Protein AF-A0A8J7CGD1-F1 (afdb_monomer_lite)

Radius of gyration: 15.66 Å; chains: 1; bounding box: 34×32×38 Å

Organism: NCBI:txid2885994

Sequence (164 aa):
MIHNLRKLADYLIGKSDEVQDLDLKDLLMAKVILDIHRTRVRKDLVFLPLGYLKPIHALDRPNAIRATEARVEALRPHRERFLVAGTLTCADLSEVLPSVSWIKTVCENDQSYLTYEGNGRLAALHEVFGREADLEVEVELYHFRRSKKIVRRLNRLRRLNGLL

Foldseek 3Di:
DVVLVVVVVVVVVVCVVVVVVDDPLNVLLVVLVVCLVVFFPDKDWDWDQLLQEDELADQPDPVLVVLLVVLLVLCQVCLVVQLVVLEAEPVNCCVRPNDSDWQEWEDPDPRHIYGSPPVSVSSSCCVRQNSPRSHIYTTIYTDGPCSVVSSVSSVVSCVVRVND

Secondary structure (DSSP, 8-state):
-HHHHHHHHHHHHTTGGGGGG--HHHHHHHHHHHHHHHHEEEEEEEEEEGGGEEESS---SHHHHHHHHHHHHHHGGGHHHHHHH-EE-HHHHHHHS--SS--EEEEEETTEEEEEE-HHHHHHHHHHH-TT-S-EEEEEEEEETTHHHHHHHHHHHHHHTT--

Structure (mmCIF, N/CA/C/O backbone):
data_AF-A0A8J7CGD1-F1
#
_entry.id   AF-A0A8J7CGD1-F1
#
loop_
_atom_site.group_PDB
_atom_site.id
_atom_site.type_symbol
_atom_site.label_atom_id
_atom_site.label_alt_id
_atom_site.label_comp_id
_atom_site.label_asym_id
_atom_site.label_entity_id
_atom_site.label_seq_id
_atom_site.pdbx_PDB_ins_code
_atom_site.Cartn_x
_atom_site.Cartn_y
_atom_site.Cartn_z
_atom_site.occupancy
_atom_site.B_iso_or_equiv
_atom_site.auth_seq_id
_atom_site.auth_comp_id
_atom_site.auth_asym_id
_atom_site.auth_atom_id
_atom_site.pdbx_PDB_model_num
ATOM 1 N N . MET A 1 1 ? 9.103 -18.172 15.122 1.00 38.31 1 MET A N 1
ATOM 2 C CA . MET A 1 1 ? 8.427 -16.979 15.696 1.00 38.31 1 MET A CA 1
ATOM 3 C C . MET A 1 1 ? 9.413 -15.950 16.268 1.00 38.31 1 MET A C 1
ATOM 5 O O . MET A 1 1 ? 9.284 -14.780 15.941 1.00 38.31 1 MET A O 1
ATOM 9 N N . ILE A 1 2 ? 10.440 -16.371 17.023 1.00 32.81 2 ILE A N 1
ATOM 10 C CA . ILE A 1 2 ? 11.499 -15.500 17.590 1.00 32.81 2 ILE A CA 1
ATOM 11 C C . ILE A 1 2 ? 12.363 -14.809 16.508 1.00 32.81 2 ILE A C 1
ATOM 13 O O . ILE A 1 2 ? 12.760 -13.660 16.664 1.00 32.81 2 ILE A O 1
ATOM 17 N N . HIS A 1 3 ? 12.585 -15.466 15.365 1.00 32.91 3 HIS A N 1
ATOM 18 C CA . HIS A 1 3 ? 13.406 -14.930 14.267 1.00 32.91 3 HIS A CA 1
ATOM 19 C C . HIS A 1 3 ? 12.794 -13.692 13.571 1.00 32.91 3 HIS A C 1
ATOM 21 O O . HIS A 1 3 ? 13.519 -12.788 13.168 1.00 32.91 3 HIS A O 1
ATOM 27 N N . ASN A 1 4 ? 11.458 -13.605 13.494 1.00 44.75 4 ASN A N 1
ATOM 28 C CA . ASN A 1 4 ? 10.764 -12.432 12.938 1.00 44.75 4 ASN A CA 1
ATOM 29 C C . ASN A 1 4 ? 10.721 -11.256 13.922 1.00 44.75 4 ASN A C 1
ATOM 31 O O . ASN A 1 4 ? 10.684 -10.110 13.492 1.00 44.75 4 ASN A O 1
ATOM 35 N N . LEU A 1 5 ? 10.754 -11.531 15.231 1.00 43.75 5 LEU A N 1
ATOM 36 C CA . LEU A 1 5 ? 10.864 -10.504 16.271 1.00 43.75 5 LEU A CA 1
ATOM 37 C C . LEU A 1 5 ? 12.250 -9.861 16.277 1.00 43.75 5 LEU A C 1
ATOM 39 O O . LEU A 1 5 ? 12.327 -8.649 16.421 1.00 43.75 5 LEU A O 1
ATOM 43 N N . ARG A 1 6 ? 13.318 -10.643 16.052 1.00 39.09 6 ARG A N 1
ATOM 44 C CA . ARG A 1 6 ? 14.667 -10.095 15.851 1.00 39.09 6 ARG A CA 1
ATOM 45 C C . ARG A 1 6 ? 14.745 -9.232 14.600 1.00 39.09 6 ARG A C 1
ATOM 47 O O . ARG A 1 6 ? 15.103 -8.082 14.731 1.00 39.09 6 ARG A O 1
ATOM 54 N N . LYS A 1 7 ? 14.262 -9.693 13.440 1.00 48.94 7 LYS A N 1
ATOM 55 C CA . LYS A 1 7 ? 14.224 -8.847 12.229 1.00 48.94 7 LYS A CA 1
ATOM 56 C C . LYS A 1 7 ? 13.404 -7.563 12.400 1.00 48.94 7 LYS A C 1
ATOM 58 O O . LYS A 1 7 ? 13.783 -6.532 11.860 1.00 48.94 7 LYS A O 1
ATOM 63 N N . LEU A 1 8 ? 12.292 -7.612 13.139 1.00 45.78 8 LEU A N 1
ATOM 64 C CA . LEU A 1 8 ? 11.499 -6.423 13.462 1.00 45.78 8 LEU A CA 1
ATOM 65 C C . LEU A 1 8 ? 12.247 -5.496 14.433 1.00 45.78 8 LEU A C 1
ATOM 67 O O . LEU A 1 8 ? 12.210 -4.285 14.258 1.00 45.78 8 LEU A O 1
ATOM 71 N N . ALA A 1 9 ? 12.928 -6.053 15.435 1.00 48.03 9 ALA A N 1
ATOM 72 C CA . ALA A 1 9 ? 13.751 -5.300 16.374 1.00 48.03 9 ALA A CA 1
ATOM 73 C C . ALA A 1 9 ? 14.965 -4.677 15.677 1.00 48.03 9 ALA A C 1
ATOM 75 O O . ALA A 1 9 ? 15.187 -3.491 15.839 1.00 48.03 9 ALA A O 1
ATOM 76 N N . ASP A 1 10 ? 15.672 -5.421 14.832 1.00 49.00 10 ASP A N 1
ATOM 77 C CA . ASP A 1 10 ? 16.804 -4.950 14.033 1.00 49.00 10 ASP A CA 1
ATOM 78 C C . ASP A 1 10 ? 16.359 -3.892 13.013 1.00 49.00 10 ASP A C 1
ATOM 80 O O . ASP A 1 10 ? 17.077 -2.931 12.770 1.00 49.00 10 ASP A O 1
ATOM 84 N N . TYR A 1 11 ? 15.141 -3.999 12.467 1.00 53.19 11 TYR A N 1
ATOM 85 C CA . TYR A 1 11 ? 14.525 -2.950 11.647 1.00 53.19 11 TYR A CA 1
ATOM 86 C C . TYR A 1 11 ? 14.208 -1.680 12.453 1.00 53.19 11 TYR A C 1
ATOM 88 O O . TYR A 1 11 ? 14.435 -0.572 11.974 1.00 53.19 11 TYR A O 1
ATOM 96 N N . LEU A 1 12 ? 13.688 -1.825 13.676 1.00 49.06 12 LEU A N 1
ATOM 97 C CA . LEU A 1 12 ? 13.412 -0.701 14.577 1.00 49.06 12 LEU A CA 1
ATOM 98 C C . LEU A 1 12 ? 14.703 -0.063 15.116 1.00 49.06 12 LEU A C 1
ATOM 100 O O . LEU A 1 12 ? 14.749 1.148 15.298 1.00 49.06 12 LEU A O 1
ATOM 104 N N . ILE A 1 13 ? 15.752 -0.859 15.328 1.00 51.00 13 ILE A N 1
ATOM 105 C CA . ILE A 1 13 ? 17.082 -0.423 15.768 1.00 51.00 13 ILE A CA 1
ATOM 106 C C . ILE A 1 13 ? 17.854 0.200 14.602 1.00 51.00 13 ILE A C 1
ATOM 108 O O . ILE A 1 13 ? 18.493 1.218 14.795 1.00 51.00 13 ILE A O 1
ATOM 112 N N . GLY A 1 14 ? 17.732 -0.308 13.373 1.00 47.22 14 GLY A N 1
ATOM 113 C CA . GLY A 1 14 ? 18.273 0.342 12.169 1.00 47.22 14 GLY A CA 1
ATOM 114 C C . GLY A 1 14 ? 17.591 1.675 11.830 1.00 47.22 14 GLY A C 1
ATOM 115 O O . GLY A 1 14 ? 18.075 2.425 10.989 1.00 47.22 14 GLY A O 1
ATOM 116 N N . LYS A 1 15 ? 16.477 1.981 12.504 1.00 49.84 15 LYS A N 1
ATOM 117 C CA . LYS A 1 15 ? 15.811 3.286 12.532 1.00 49.84 15 LYS A CA 1
ATOM 118 C C . LYS A 1 15 ? 16.204 4.130 13.752 1.00 49.84 15 LYS A C 1
ATOM 120 O O . LYS A 1 15 ? 15.560 5.141 13.994 1.00 49.84 15 LYS A O 1
ATOM 125 N N . SER A 1 16 ? 17.226 3.761 14.530 1.00 47.31 16 SER A N 1
ATOM 126 C CA . SER A 1 16 ? 17.645 4.503 15.732 1.00 47.31 16 SER A CA 1
ATOM 127 C C . SER A 1 16 ? 18.012 5.959 15.450 1.00 47.31 16 SER A C 1
ATOM 129 O O . SER A 1 16 ? 17.757 6.814 16.292 1.00 47.31 16 SER A O 1
ATOM 131 N N . ASP A 1 17 ? 18.513 6.264 14.254 1.00 44.72 17 ASP A N 1
ATOM 132 C CA . ASP A 1 17 ? 18.773 7.647 13.839 1.00 44.72 17 ASP A CA 1
ATOM 133 C C . ASP A 1 17 ? 17.469 8.430 13.573 1.00 44.72 17 ASP A C 1
ATOM 135 O O . ASP A 1 17 ? 17.442 9.646 13.709 1.00 44.72 17 ASP A O 1
ATOM 139 N N . GLU A 1 18 ? 16.348 7.750 13.288 1.00 47.38 18 GLU A N 1
ATOM 140 C CA . GLU A 1 18 ? 15.004 8.352 13.229 1.00 47.38 18 GLU A CA 1
ATOM 141 C C . GLU A 1 18 ? 14.361 8.529 14.617 1.00 47.38 18 GLU A C 1
ATOM 143 O O . GLU A 1 18 ? 13.350 9.218 14.732 1.00 47.38 18 GLU A O 1
ATOM 148 N N . VAL A 1 19 ? 14.906 7.909 15.676 1.00 50.28 19 VAL A N 1
ATOM 149 C CA . VAL A 1 19 ? 14.350 7.980 17.044 1.00 50.28 19 VAL A CA 1
ATOM 150 C C . VAL A 1 19 ? 14.545 9.370 17.658 1.00 50.28 19 VAL A C 1
ATOM 152 O O . VAL A 1 19 ? 13.752 9.774 18.506 1.00 50.28 19 VAL A O 1
ATOM 155 N N . GLN A 1 20 ? 15.548 10.124 17.19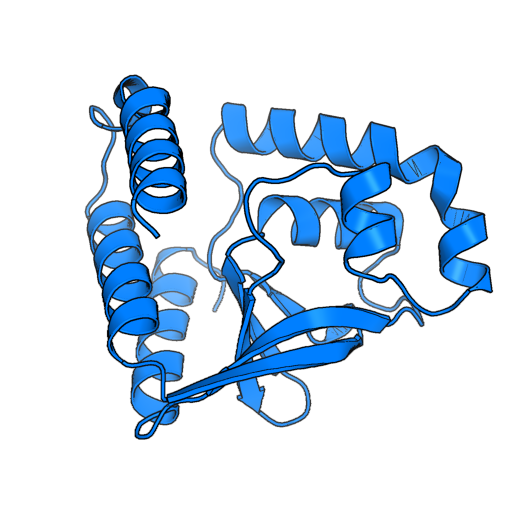7 1.00 46.38 20 GLN A N 1
ATOM 156 C CA . GLN A 1 20 ? 15.775 11.512 17.615 1.00 46.38 20 GLN A CA 1
ATOM 157 C C . GLN A 1 20 ? 14.752 12.498 17.015 1.00 46.38 20 GLN A C 1
ATOM 159 O O . GLN A 1 20 ? 14.536 13.554 17.600 1.00 46.38 20 GLN A O 1
ATOM 164 N N . ASP A 1 21 ? 14.061 12.107 15.936 1.00 51.50 21 ASP A N 1
ATOM 165 C CA . ASP A 1 21 ? 13.057 12.903 15.204 1.00 51.50 21 ASP A CA 1
ATOM 166 C C . ASP A 1 21 ? 11.621 12.348 15.351 1.00 51.50 21 ASP A C 1
ATOM 168 O O . ASP A 1 21 ? 10.739 12.642 14.541 1.00 51.50 21 ASP A O 1
ATOM 172 N N . LEU A 1 22 ? 11.352 11.514 16.366 1.00 56.03 22 LEU A N 1
ATOM 173 C CA . LEU A 1 22 ? 10.019 10.932 16.578 1.00 56.03 22 LEU A CA 1
ATOM 174 C C . LEU A 1 22 ? 8.987 12.002 16.966 1.00 56.03 22 LEU A C 1
ATOM 176 O O . LEU A 1 22 ? 8.825 12.344 18.139 1.00 56.03 22 LEU A O 1
ATOM 180 N N . ASP A 1 23 ? 8.220 12.461 15.980 1.00 72.06 23 ASP A N 1
ATOM 181 C CA . ASP A 1 23 ? 7.036 13.289 16.198 1.00 72.06 23 ASP A CA 1
ATOM 182 C C . ASP A 1 23 ? 5.920 12.446 16.857 1.00 72.06 23 ASP A C 1
ATOM 184 O O . ASP A 1 23 ? 5.843 11.216 16.736 1.00 72.06 23 ASP A O 1
ATOM 188 N N . LEU A 1 24 ? 4.975 13.103 17.530 1.00 75.88 24 LEU A N 1
ATOM 189 C CA . LEU A 1 24 ? 3.780 12.489 18.117 1.00 75.88 24 LEU A CA 1
ATOM 190 C C . LEU A 1 24 ? 3.017 11.615 17.101 1.00 75.88 24 LEU A C 1
ATOM 192 O O . LEU A 1 24 ? 2.380 10.619 17.472 1.00 75.88 24 LEU A O 1
ATOM 196 N N . LYS A 1 25 ? 3.088 11.973 15.812 1.00 79.12 25 LYS A N 1
ATOM 197 C CA . LYS A 1 25 ? 2.519 11.208 14.696 1.00 79.12 25 LYS A CA 1
ATOM 198 C C . LYS A 1 25 ? 3.141 9.817 14.567 1.00 79.12 25 LYS A C 1
ATOM 200 O O . LYS A 1 25 ? 2.396 8.853 14.376 1.00 79.12 25 LYS A O 1
ATOM 205 N N . ASP A 1 26 ? 4.453 9.690 14.742 1.00 80.44 26 ASP A N 1
ATOM 206 C CA . ASP A 1 26 ? 5.168 8.419 14.617 1.00 80.44 26 ASP A CA 1
ATOM 207 C C . ASP A 1 26 ? 4.844 7.474 15.770 1.00 80.44 26 ASP A C 1
ATOM 209 O O . ASP A 1 26 ? 4.565 6.291 15.558 1.00 80.44 26 ASP A O 1
ATOM 213 N N . LEU A 1 27 ? 4.777 8.003 16.996 1.00 84.69 27 LEU A N 1
ATOM 214 C CA . LEU A 1 27 ? 4.352 7.235 18.169 1.00 84.69 27 LEU A CA 1
ATOM 215 C C . LEU A 1 27 ? 2.913 6.733 18.016 1.00 84.69 27 LEU A C 1
ATOM 217 O O . LEU A 1 27 ? 2.599 5.578 18.332 1.00 84.69 27 LEU A O 1
ATOM 221 N N . LEU A 1 28 ? 2.021 7.586 17.503 1.00 86.56 28 LEU A N 1
ATOM 222 C CA . LEU A 1 28 ? 0.644 7.198 17.222 1.00 86.56 28 LEU A CA 1
ATOM 223 C C . LEU A 1 28 ? 0.582 6.121 16.133 1.00 86.56 28 LEU A C 1
ATOM 225 O O . LEU A 1 28 ? -0.171 5.156 16.286 1.00 86.56 28 LEU A O 1
ATOM 229 N N . MET A 1 29 ? 1.371 6.256 15.067 1.00 88.56 29 MET A N 1
ATOM 230 C CA . MET A 1 29 ? 1.459 5.268 13.994 1.00 88.56 29 MET A CA 1
ATOM 231 C C . MET A 1 29 ? 1.941 3.917 14.530 1.00 88.56 29 MET A C 1
ATOM 233 O O . MET A 1 29 ? 1.253 2.911 14.344 1.00 88.56 29 MET A O 1
ATOM 237 N N . ALA A 1 30 ? 3.044 3.897 15.282 1.00 88.75 30 ALA A N 1
ATOM 238 C CA . ALA A 1 30 ? 3.577 2.691 15.907 1.00 88.75 30 ALA A CA 1
ATOM 239 C C . ALA A 1 30 ? 2.536 2.014 16.813 1.00 88.75 30 ALA A C 1
ATOM 241 O O . ALA A 1 30 ? 2.296 0.809 16.706 1.00 88.75 30 ALA A O 1
ATOM 242 N N . LYS A 1 31 ? 1.834 2.791 17.651 1.00 90.88 31 LYS A N 1
ATOM 243 C CA . LYS A 1 31 ? 0.744 2.280 18.497 1.00 90.88 31 LYS A CA 1
ATOM 244 C C . LYS A 1 31 ? -0.376 1.646 17.669 1.00 90.88 31 LYS A C 1
ATOM 246 O O . LYS A 1 31 ? -0.874 0.581 18.030 1.00 90.88 31 LYS A O 1
ATOM 251 N N . VAL A 1 32 ? -0.808 2.298 16.589 1.00 92.19 32 VAL A N 1
ATOM 252 C CA . VAL A 1 32 ? -1.891 1.792 15.733 1.00 92.19 32 VAL A CA 1
ATOM 253 C C . VAL A 1 32 ? -1.477 0.500 15.030 1.00 92.19 32 VAL A C 1
ATOM 255 O O . VAL A 1 32 ? -2.267 -0.443 15.022 1.00 92.19 32 VAL A O 1
ATOM 258 N N . ILE A 1 33 ? -0.249 0.421 14.514 1.00 92.25 33 ILE A N 1
ATOM 259 C CA . ILE A 1 33 ? 0.298 -0.790 13.882 1.00 92.25 33 ILE A CA 1
ATOM 260 C C . ILE A 1 33 ? 0.391 -1.940 14.899 1.00 92.25 33 ILE A C 1
ATOM 262 O O . ILE A 1 33 ? -0.048 -3.058 14.618 1.00 92.25 33 ILE A O 1
ATOM 266 N N . LEU A 1 34 ? 0.873 -1.677 16.118 1.00 92.44 34 LEU A N 1
ATOM 267 C CA . LEU A 1 34 ? 0.900 -2.673 17.196 1.00 92.44 34 LEU A CA 1
ATOM 268 C C . LEU A 1 34 ? -0.504 -3.170 17.560 1.00 92.44 34 LEU A C 1
ATOM 270 O O . LEU A 1 34 ? -0.722 -4.377 17.691 1.00 92.44 34 LEU A O 1
ATOM 274 N N . ASP A 1 35 ? -1.470 -2.258 17.693 1.00 91.81 35 ASP A N 1
ATOM 275 C CA . ASP A 1 35 ? -2.867 -2.602 17.961 1.00 91.81 35 ASP A CA 1
ATOM 276 C C . ASP A 1 35 ? -3.459 -3.456 16.828 1.00 91.81 35 ASP A C 1
ATOM 278 O O . ASP A 1 35 ? -4.175 -4.422 17.102 1.00 91.81 35 ASP A O 1
ATOM 282 N N . ILE A 1 36 ? -3.145 -3.146 15.567 1.00 94.75 36 ILE A N 1
ATOM 283 C CA . ILE A 1 36 ? -3.541 -3.950 14.405 1.00 94.75 36 ILE A CA 1
ATOM 284 C C . ILE A 1 36 ? -2.995 -5.373 14.539 1.00 94.75 36 ILE A C 1
ATOM 286 O O . ILE A 1 36 ? -3.759 -6.339 14.498 1.00 94.75 36 ILE A O 1
ATOM 290 N N . HIS A 1 37 ? -1.696 -5.533 14.790 1.00 93.81 37 HIS A N 1
ATOM 291 C CA . HIS A 1 37 ? -1.116 -6.866 14.919 1.00 93.81 37 HIS A CA 1
ATOM 292 C C . HIS A 1 37 ? -1.682 -7.672 16.082 1.00 93.81 37 HIS A C 1
ATOM 294 O O . HIS A 1 37 ? -1.847 -8.883 15.925 1.00 93.81 37 HIS A O 1
ATOM 300 N N . ARG A 1 38 ? -1.978 -7.015 17.208 1.00 93.81 38 ARG A N 1
ATOM 301 C CA . ARG A 1 38 ? -2.526 -7.643 18.417 1.00 93.81 38 ARG A CA 1
ATOM 302 C C . ARG A 1 38 ? -3.994 -8.034 18.296 1.00 93.81 38 ARG A C 1
ATOM 304 O O . ARG A 1 38 ? -4.411 -8.994 18.930 1.00 93.81 38 ARG A O 1
ATOM 311 N N . THR A 1 39 ? -4.785 -7.273 17.543 1.00 95.50 39 THR A N 1
ATOM 312 C CA . THR A 1 39 ? -6.251 -7.429 17.517 1.00 95.50 39 THR A CA 1
ATOM 313 C C . THR A 1 39 ? -6.792 -8.093 16.255 1.00 95.50 39 THR A C 1
ATOM 315 O O . THR A 1 39 ? -8.001 -8.339 16.181 1.00 95.50 39 THR A O 1
ATOM 318 N N . ARG A 1 40 ? -5.931 -8.393 15.271 1.00 96.69 40 ARG A N 1
ATOM 319 C CA . ARG A 1 40 ? -6.323 -9.159 14.082 1.00 96.69 40 ARG A CA 1
ATOM 320 C C . ARG A 1 40 ? -6.905 -10.515 14.478 1.00 96.69 40 ARG A C 1
ATOM 322 O O . ARG A 1 40 ? -6.396 -11.180 15.376 1.00 96.69 40 ARG A O 1
ATOM 329 N N . VAL A 1 41 ? -7.958 -10.923 13.782 1.00 97.38 41 VAL A N 1
ATOM 330 C CA . VAL A 1 41 ? -8.607 -12.232 13.950 1.00 97.38 41 VAL A CA 1
ATOM 331 C C . VAL A 1 41 ? -8.027 -13.236 12.969 1.00 97.38 41 VAL A C 1
ATOM 333 O O . VAL A 1 41 ? -7.717 -14.359 13.346 1.00 97.38 41 VAL A O 1
ATOM 336 N N . ARG A 1 42 ? -7.858 -12.812 11.717 1.00 97.31 42 ARG A N 1
ATOM 337 C CA . ARG A 1 42 ? -7.231 -13.594 10.655 1.00 97.31 42 ARG A CA 1
ATOM 338 C C . ARG A 1 42 ? -6.579 -12.666 9.638 1.00 97.31 42 ARG A C 1
ATOM 340 O O . ARG A 1 42 ? -6.793 -11.449 9.680 1.00 97.31 42 ARG A O 1
ATOM 347 N N . LYS A 1 43 ? -5.796 -13.263 8.750 1.00 96.81 43 LYS A N 1
ATOM 348 C CA . LYS A 1 43 ? -5.255 -12.620 7.561 1.00 96.81 43 LYS A CA 1
ATOM 349 C C . LYS A 1 43 ? -5.413 -13.566 6.377 1.00 96.81 43 LYS A C 1
ATOM 351 O O . LYS A 1 43 ? -5.221 -14.765 6.565 1.00 96.81 43 LYS A O 1
ATOM 356 N N . ASP A 1 44 ? -5.717 -13.003 5.222 1.00 97.75 44 ASP A N 1
ATOM 357 C CA . ASP A 1 44 ? -5.916 -13.721 3.967 1.00 97.75 44 ASP A CA 1
ATOM 358 C C . ASP A 1 44 ? -4.983 -13.107 2.905 1.00 97.75 44 ASP A C 1
ATOM 360 O O . ASP A 1 44 ? -4.695 -11.909 2.967 1.00 97.75 44 ASP A O 1
ATOM 364 N N . LEU A 1 45 ? -4.469 -13.915 1.972 1.00 98.00 45 LEU A N 1
ATOM 365 C CA . LEU A 1 45 ? -3.805 -13.406 0.767 1.00 98.00 45 LEU A CA 1
ATOM 366 C C . LEU A 1 45 ? -4.864 -13.251 -0.318 1.00 98.00 45 LEU A C 1
ATOM 368 O O . LEU A 1 45 ? -5.595 -14.200 -0.601 1.00 98.00 45 LEU A O 1
ATOM 372 N N . VAL A 1 46 ? -4.992 -12.042 -0.857 1.00 98.06 46 VAL A N 1
ATOM 373 C CA . VAL A 1 46 ? -6.029 -11.695 -1.834 1.00 98.06 46 VAL A CA 1
ATOM 374 C C . VAL A 1 46 ? -5.458 -10.777 -2.903 1.00 98.06 46 VAL A C 1
ATOM 376 O O . VAL A 1 46 ? -4.617 -9.931 -2.599 1.00 98.06 46 VAL A O 1
ATOM 379 N N . PHE A 1 47 ? -5.949 -10.911 -4.130 1.00 98.31 47 PHE A N 1
ATOM 380 C CA . PHE A 1 47 ? -5.720 -9.936 -5.190 1.00 98.31 47 PHE A CA 1
ATOM 381 C C . PHE A 1 47 ? -6.690 -8.770 -5.031 1.00 98.31 47 PHE A C 1
ATOM 383 O O . PHE A 1 47 ? -7.880 -8.976 -4.790 1.00 98.31 47 PHE A O 1
ATOM 390 N N . LEU A 1 48 ? -6.168 -7.547 -5.115 1.00 98.06 48 LEU A N 1
ATOM 391 C CA . LEU A 1 48 ? -6.960 -6.320 -5.122 1.00 98.06 48 LEU A CA 1
ATOM 392 C C . LEU A 1 48 ? -6.498 -5.414 -6.266 1.00 98.06 48 LEU A C 1
ATOM 394 O O . LEU A 1 48 ? -5.286 -5.313 -6.477 1.00 98.06 48 LEU A O 1
ATOM 398 N N . PRO A 1 49 ? -7.410 -4.687 -6.937 1.00 98.19 49 PRO A N 1
ATOM 399 C CA . PRO A 1 49 ? -7.027 -3.676 -7.915 1.00 98.19 49 PRO A CA 1
ATOM 400 C C . PRO A 1 49 ? -6.055 -2.663 -7.307 1.00 98.19 49 PRO A C 1
ATOM 402 O O . PRO A 1 49 ? -6.305 -2.133 -6.217 1.00 98.19 49 PRO A O 1
ATOM 405 N N . LEU A 1 50 ? -4.965 -2.355 -8.015 1.00 98.12 50 LEU A N 1
ATOM 406 C CA . LEU A 1 50 ? -3.944 -1.417 -7.542 1.00 98.12 50 LEU A CA 1
ATOM 407 C C . LEU A 1 50 ? -4.566 -0.0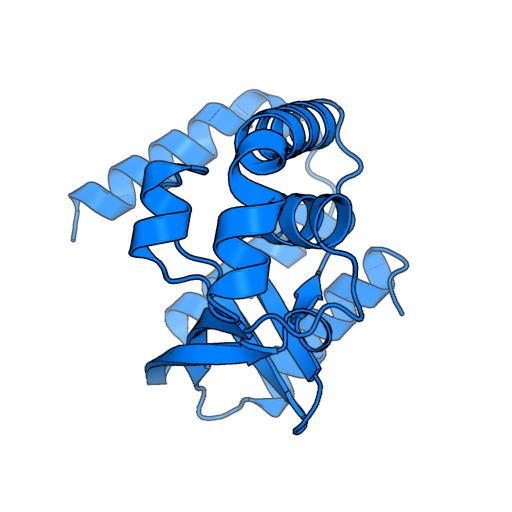67 -7.152 1.00 98.12 50 LEU A C 1
ATOM 409 O O . LEU A 1 50 ? -4.235 0.480 -6.100 1.00 98.12 50 LEU A O 1
ATOM 413 N N . GLY A 1 51 ? -5.518 0.434 -7.942 1.00 97.56 51 GLY A N 1
ATOM 414 C CA . GLY A 1 51 ? -6.224 1.692 -7.677 1.00 97.56 51 GLY A CA 1
ATOM 415 C C . GLY A 1 51 ? -7.038 1.723 -6.376 1.00 97.56 51 GLY A C 1
ATOM 416 O O . GLY A 1 51 ? -7.328 2.802 -5.857 1.00 97.56 51 GLY A O 1
ATOM 417 N N . TYR A 1 52 ? -7.383 0.566 -5.798 1.00 98.19 52 TYR A N 1
ATOM 418 C CA . TYR A 1 52 ? -8.161 0.494 -4.553 1.00 98.19 52 TYR A CA 1
ATOM 419 C C . TYR A 1 52 ? -7.279 0.595 -3.299 1.00 98.19 52 TYR A C 1
ATOM 421 O O . TYR A 1 52 ? -7.784 0.827 -2.193 1.00 98.19 52 TYR A O 1
ATOM 429 N N . LEU A 1 53 ? -5.962 0.440 -3.451 1.00 98.19 53 LEU A N 1
ATOM 430 C CA . LEU A 1 53 ? -4.993 0.510 -2.364 1.00 98.19 53 LEU A CA 1
ATOM 431 C C . LEU A 1 53 ? -4.646 1.969 -2.043 1.00 98.19 53 LEU A C 1
ATOM 433 O O . LEU A 1 53 ? -4.211 2.733 -2.898 1.00 98.19 53 LEU A O 1
ATOM 437 N N . LYS A 1 54 ? -4.802 2.366 -0.776 1.00 97.19 54 LYS A N 1
ATOM 438 C CA . LYS A 1 54 ? -4.527 3.733 -0.309 1.00 97.19 54 LYS A CA 1
ATOM 439 C C . LYS A 1 54 ? -3.468 3.739 0.787 1.00 97.19 54 LYS A C 1
ATOM 441 O O . LYS A 1 54 ? -3.605 2.977 1.748 1.00 97.19 54 LYS A O 1
ATOM 446 N N . PRO A 1 55 ? -2.448 4.606 0.712 1.00 95.88 55 PRO A N 1
ATOM 447 C CA . PRO A 1 55 ? -1.459 4.718 1.772 1.00 95.88 55 PRO A CA 1
ATOM 448 C C . PRO A 1 55 ? -2.059 5.370 3.023 1.00 95.88 55 PRO A C 1
ATOM 450 O O . PRO A 1 55 ? -3.039 6.123 2.956 1.00 95.88 55 PRO A O 1
ATOM 453 N N . ILE A 1 56 ? -1.449 5.103 4.180 1.00 92.94 56 ILE A N 1
ATOM 454 C CA . ILE A 1 56 ? -1.855 5.730 5.452 1.00 92.94 56 ILE A CA 1
ATOM 455 C C . ILE A 1 56 ? -1.013 6.955 5.840 1.00 92.94 56 ILE A C 1
ATOM 457 O O . ILE A 1 56 ? -1.418 7.705 6.729 1.00 92.94 56 ILE A O 1
ATOM 461 N N . HIS A 1 57 ? 0.135 7.153 5.189 1.00 86.75 57 HIS A N 1
ATOM 462 C CA . HIS A 1 57 ? 1.038 8.291 5.373 1.00 86.75 57 HIS A CA 1
ATOM 463 C C . HIS A 1 57 ? 1.769 8.606 4.057 1.00 86.75 57 HIS A C 1
ATOM 465 O O . HIS A 1 57 ? 1.877 7.738 3.187 1.00 86.75 57 HIS A O 1
ATOM 471 N N . ALA A 1 58 ? 2.250 9.840 3.907 1.00 83.19 58 ALA A N 1
ATOM 472 C CA . ALA A 1 58 ? 3.110 10.222 2.791 1.00 83.19 58 ALA A CA 1
ATOM 473 C C . ALA A 1 58 ? 4.539 9.686 2.996 1.00 83.19 58 ALA A C 1
ATOM 475 O O . ALA A 1 58 ? 4.940 9.361 4.114 1.00 83.19 58 ALA A O 1
ATOM 476 N N . LEU A 1 59 ? 5.305 9.569 1.913 1.00 83.62 59 LEU A N 1
ATOM 477 C CA . LEU A 1 59 ? 6.731 9.243 1.967 1.00 83.62 59 LEU A CA 1
ATOM 478 C C . LEU A 1 59 ? 7.515 10.550 1.841 1.00 83.62 59 LEU A C 1
ATOM 480 O O . LEU A 1 59 ? 7.896 10.943 0.747 1.00 83.62 59 LEU A O 1
ATOM 484 N N . ASP A 1 60 ? 7.687 11.248 2.958 1.00 82.19 60 ASP A N 1
ATOM 485 C CA . ASP A 1 60 ? 8.282 12.591 3.032 1.00 82.19 60 ASP A CA 1
ATOM 486 C C . ASP A 1 60 ? 9.738 12.593 3.525 1.00 82.19 60 ASP A C 1
ATOM 488 O O . ASP A 1 60 ? 10.470 13.563 3.336 1.00 82.19 60 ASP A O 1
ATOM 492 N N . ARG A 1 61 ? 10.200 11.489 4.119 1.00 84.38 61 ARG A N 1
ATOM 493 C CA . ARG A 1 61 ? 11.577 11.365 4.612 1.00 84.38 61 ARG A CA 1
ATOM 494 C C . ARG A 1 61 ? 12.560 11.106 3.467 1.00 84.38 61 ARG A C 1
ATOM 496 O O . ARG A 1 61 ? 12.325 10.174 2.694 1.00 84.38 61 ARG A O 1
ATOM 503 N N . PRO A 1 62 ? 13.727 11.778 3.418 1.00 85.75 62 PRO A N 1
ATOM 504 C CA . PRO A 1 62 ? 14.724 11.577 2.360 1.00 85.75 62 PRO A CA 1
ATOM 505 C C . PRO A 1 62 ? 15.134 10.112 2.151 1.00 85.75 62 PRO A C 1
ATOM 507 O O . PRO A 1 62 ? 15.252 9.645 1.022 1.00 85.75 62 PRO A O 1
ATOM 510 N N . ASN A 1 63 ? 15.294 9.348 3.238 1.00 84.38 63 ASN A N 1
ATOM 511 C CA . ASN A 1 63 ? 15.589 7.913 3.163 1.00 84.38 63 ASN A CA 1
ATOM 512 C C . ASN A 1 63 ? 14.443 7.108 2.533 1.00 84.38 63 ASN A C 1
ATOM 514 O O . ASN A 1 63 ? 14.689 6.196 1.745 1.00 84.38 63 ASN A O 1
ATOM 518 N N . ALA A 1 64 ? 13.194 7.438 2.871 1.00 85.81 64 ALA A N 1
ATOM 519 C CA . ALA A 1 64 ? 12.016 6.774 2.324 1.00 85.81 64 ALA A CA 1
ATOM 520 C C . ALA A 1 64 ? 11.821 7.103 0.838 1.00 85.81 64 ALA A C 1
ATOM 522 O O . ALA A 1 64 ? 11.464 6.208 0.070 1.00 85.81 64 ALA A O 1
ATOM 523 N N . ILE A 1 65 ? 12.109 8.345 0.437 1.00 89.69 65 ILE A N 1
ATOM 524 C CA . ILE A 1 65 ? 12.093 8.799 -0.958 1.00 89.69 65 ILE A CA 1
ATOM 525 C C . ILE A 1 65 ? 13.131 8.017 -1.767 1.00 89.69 65 ILE A C 1
ATOM 527 O O . ILE A 1 65 ? 12.745 7.278 -2.669 1.00 89.69 65 ILE A O 1
ATOM 531 N N . ARG A 1 66 ? 14.410 8.032 -1.360 1.00 90.94 66 ARG A N 1
ATOM 532 C CA . ARG A 1 66 ? 15.482 7.283 -2.047 1.00 90.94 66 ARG A CA 1
ATOM 533 C C . ARG A 1 66 ? 15.189 5.790 -2.161 1.00 90.94 66 ARG A C 1
ATOM 535 O O . ARG A 1 66 ? 15.392 5.177 -3.204 1.00 90.94 66 ARG A O 1
ATOM 542 N N . ALA A 1 67 ? 14.687 5.183 -1.085 1.00 90.19 67 ALA A N 1
ATOM 543 C CA . ALA A 1 67 ? 14.315 3.773 -1.104 1.00 90.19 67 ALA A CA 1
ATOM 544 C C . ALA A 1 67 ? 13.119 3.494 -2.028 1.00 90.19 67 ALA A C 1
ATOM 546 O O . ALA A 1 67 ? 12.938 2.361 -2.460 1.00 90.19 67 ALA A O 1
ATOM 547 N N . THR A 1 68 ? 12.259 4.477 -2.285 1.00 92.50 68 THR A N 1
ATOM 548 C CA . THR A 1 68 ? 11.136 4.350 -3.224 1.00 92.50 68 THR A CA 1
ATOM 549 C C . THR A 1 68 ? 11.613 4.535 -4.657 1.00 92.50 68 THR A C 1
ATOM 551 O O . THR A 1 68 ? 11.279 3.706 -5.492 1.00 92.50 68 THR A O 1
ATOM 554 N N . GLU A 1 69 ? 12.471 5.517 -4.924 1.00 94.25 69 GLU A N 1
ATOM 555 C CA . GLU A 1 69 ? 13.119 5.712 -6.229 1.00 94.25 69 GLU A CA 1
ATOM 556 C C . GLU A 1 69 ? 13.884 4.457 -6.667 1.00 94.25 69 GLU A C 1
ATOM 558 O O . GLU A 1 69 ? 13.668 3.951 -7.762 1.00 94.25 69 GLU A O 1
ATOM 563 N N . ALA A 1 70 ? 14.683 3.861 -5.776 1.00 93.88 70 ALA A N 1
ATOM 564 C CA . ALA A 1 70 ? 15.387 2.612 -6.074 1.00 93.88 70 ALA A CA 1
ATOM 565 C C . ALA A 1 70 ? 14.432 1.459 -6.441 1.00 93.88 70 ALA A C 1
ATOM 567 O O . ALA A 1 70 ? 14.746 0.631 -7.294 1.00 93.88 70 ALA A O 1
ATOM 568 N N . ARG A 1 71 ? 13.246 1.405 -5.818 1.00 94.88 71 ARG A N 1
ATOM 569 C CA . ARG A 1 71 ? 12.209 0.418 -6.157 1.00 94.88 71 ARG A CA 1
ATOM 570 C C . ARG A 1 71 ? 11.573 0.709 -7.509 1.00 94.88 71 ARG A C 1
ATOM 572 O O . ARG A 1 71 ? 11.311 -0.226 -8.252 1.00 94.88 71 ARG A O 1
ATOM 579 N N . VAL A 1 72 ? 11.320 1.977 -7.818 1.00 96.44 72 VAL A N 1
ATOM 580 C CA . VAL A 1 72 ? 10.799 2.399 -9.123 1.00 96.44 72 VAL A CA 1
ATOM 581 C C . VAL A 1 72 ? 11.759 1.953 -10.221 1.00 96.44 72 VAL A C 1
ATOM 583 O O . VAL A 1 72 ? 11.336 1.259 -11.142 1.00 96.44 72 VAL A O 1
ATOM 586 N N . GLU A 1 73 ? 13.050 2.245 -10.075 1.00 96.69 73 GLU A N 1
ATOM 587 C CA . GLU A 1 73 ? 14.069 1.854 -11.055 1.00 96.69 73 GLU A CA 1
ATOM 588 C C . GLU A 1 73 ? 14.196 0.335 -11.210 1.00 96.69 73 GLU A C 1
ATOM 590 O O . GLU A 1 73 ? 14.285 -0.157 -12.332 1.00 96.69 73 GLU A O 1
ATOM 595 N N . ALA A 1 74 ? 14.111 -0.429 -10.117 1.00 95.25 74 ALA A N 1
ATOM 596 C CA . ALA A 1 74 ? 14.101 -1.891 -10.186 1.00 95.25 74 ALA A CA 1
ATOM 597 C C . ALA A 1 74 ? 12.855 -2.450 -10.898 1.00 95.25 74 ALA A C 1
ATOM 599 O O . ALA A 1 74 ? 12.918 -3.501 -11.526 1.00 95.25 74 ALA A O 1
ATOM 600 N N . LEU A 1 75 ? 11.715 -1.761 -10.807 1.00 96.25 75 LEU A N 1
ATOM 601 C CA . LEU A 1 75 ? 10.428 -2.241 -11.308 1.00 96.25 75 LEU A CA 1
ATOM 602 C C . LEU A 1 75 ? 10.162 -1.843 -12.768 1.00 96.25 75 LEU A C 1
ATOM 604 O O . LEU A 1 75 ? 9.496 -2.593 -13.485 1.00 96.25 75 LEU A O 1
ATOM 608 N N . ARG A 1 76 ? 10.705 -0.704 -13.229 1.00 96.56 76 ARG A N 1
ATOM 609 C CA . ARG A 1 76 ? 10.546 -0.187 -14.604 1.00 96.56 76 ARG A CA 1
ATOM 610 C C . ARG A 1 76 ? 10.808 -1.242 -15.695 1.00 96.56 76 ARG A C 1
ATOM 612 O O . ARG A 1 76 ? 9.951 -1.363 -16.572 1.00 96.56 76 ARG A O 1
ATOM 619 N N . PRO A 1 77 ? 11.896 -2.043 -15.660 1.00 96.88 77 PRO A N 1
ATOM 620 C CA . PRO A 1 77 ? 12.181 -3.029 -16.708 1.00 96.88 77 PRO A CA 1
ATOM 621 C C . PRO A 1 77 ? 11.134 -4.144 -16.816 1.00 96.88 77 PRO A C 1
ATOM 623 O O . PRO A 1 77 ? 11.005 -4.775 -17.859 1.00 96.88 77 PRO A O 1
ATOM 626 N N . HIS A 1 78 ? 10.373 -4.392 -15.748 1.00 95.50 78 HIS A N 1
ATOM 627 C CA . HIS A 1 78 ? 9.369 -5.456 -15.690 1.00 95.50 78 HIS A CA 1
ATOM 628 C C . HIS A 1 78 ? 7.948 -4.954 -15.966 1.00 95.50 78 HIS A C 1
ATOM 630 O O . HIS A 1 78 ? 6.999 -5.737 -15.897 1.00 95.50 78 HIS A O 1
ATOM 636 N N . ARG A 1 79 ? 7.783 -3.659 -16.270 1.00 95.44 79 ARG A N 1
ATOM 637 C CA . ARG A 1 79 ? 6.471 -3.013 -16.387 1.00 95.44 79 ARG A CA 1
ATOM 638 C C . ARG A 1 79 ? 5.560 -3.717 -17.391 1.00 95.44 79 ARG A C 1
ATOM 640 O O . ARG A 1 79 ? 4.441 -4.076 -17.045 1.00 95.44 79 ARG A O 1
ATOM 647 N N . GLU A 1 80 ? 6.028 -3.927 -18.619 1.00 96.19 80 GLU A N 1
ATOM 648 C CA . GLU A 1 80 ? 5.215 -4.570 -19.661 1.00 96.19 80 GLU A CA 1
ATOM 649 C C . GLU A 1 80 ? 4.851 -6.008 -19.296 1.00 96.19 80 GLU A C 1
ATOM 651 O O . GLU A 1 80 ? 3.692 -6.389 -19.435 1.00 96.19 80 GLU A O 1
ATOM 656 N N . ARG A 1 81 ? 5.802 -6.775 -18.739 1.00 95.25 81 ARG A N 1
ATOM 657 C CA . ARG A 1 81 ? 5.562 -8.150 -18.271 1.00 95.25 81 ARG A CA 1
ATOM 658 C C . ARG A 1 81 ? 4.377 -8.206 -17.306 1.00 95.25 81 ARG A C 1
ATOM 660 O O . ARG A 1 81 ? 3.497 -9.044 -17.470 1.00 95.25 81 ARG A O 1
ATOM 667 N N . PHE A 1 82 ? 4.356 -7.317 -16.314 1.00 95.69 82 PHE A N 1
ATOM 668 C CA . PHE A 1 82 ? 3.314 -7.320 -15.289 1.00 95.69 82 PHE A CA 1
ATOM 669 C C . PHE A 1 82 ? 1.978 -6.760 -15.780 1.00 95.69 82 PHE A C 1
ATOM 671 O O . PHE A 1 82 ? 0.938 -7.276 -15.388 1.00 95.69 82 PHE A O 1
ATOM 678 N N . LEU A 1 83 ? 1.984 -5.775 -16.682 1.00 95.88 83 LEU A N 1
ATOM 679 C CA . LEU A 1 83 ? 0.744 -5.295 -17.300 1.00 95.88 83 LEU A CA 1
ATOM 680 C C . LEU A 1 83 ? 0.094 -6.358 -18.192 1.00 95.88 83 LEU A C 1
ATOM 682 O O . LEU A 1 83 ? -1.121 -6.497 -18.173 1.00 95.88 83 LEU A O 1
ATOM 686 N N . VAL A 1 84 ? 0.886 -7.139 -18.933 1.00 96.56 84 VAL A N 1
ATOM 687 C CA . VAL A 1 84 ? 0.364 -8.259 -19.737 1.00 96.56 84 VAL A CA 1
ATOM 688 C C . VAL A 1 84 ? -0.173 -9.380 -18.845 1.00 96.56 84 VAL A C 1
ATOM 690 O O . VAL A 1 84 ? -1.187 -9.988 -19.173 1.00 96.56 84 VAL A O 1
ATOM 693 N N . ALA A 1 85 ? 0.487 -9.652 -17.716 1.00 96.69 85 ALA A N 1
ATOM 694 C CA . ALA A 1 85 ? 0.019 -10.647 -16.754 1.00 96.69 85 ALA A CA 1
ATOM 695 C C . ALA A 1 85 ? -1.267 -10.223 -16.019 1.00 96.69 85 ALA A C 1
ATOM 697 O O . ALA A 1 85 ? -1.979 -11.087 -15.509 1.00 96.69 85 ALA A O 1
ATOM 698 N N . GLY A 1 86 ? -1.536 -8.916 -15.906 1.00 97.50 86 GLY A N 1
ATOM 699 C CA . GLY A 1 86 ? -2.702 -8.346 -15.214 1.00 97.50 86 GLY A CA 1
ATOM 700 C C . GLY A 1 86 ? -2.711 -8.548 -13.694 1.00 97.50 86 GLY A C 1
ATOM 701 O O . GLY A 1 86 ? -3.552 -7.994 -12.991 1.00 97.50 86 GLY A O 1
ATOM 702 N N . THR A 1 87 ? -1.756 -9.306 -13.157 1.00 97.25 87 THR A N 1
ATOM 703 C CA . THR A 1 87 ? -1.640 -9.609 -11.733 1.00 97.25 87 THR A CA 1
ATOM 704 C C . THR A 1 87 ? -0.187 -9.531 -11.283 1.00 97.25 87 THR A C 1
ATOM 706 O O . THR A 1 87 ? 0.744 -9.726 -12.069 1.00 97.25 87 THR A O 1
ATOM 709 N N . LEU A 1 88 ? 0.009 -9.235 -10.001 1.00 96.50 88 LEU A N 1
ATOM 710 C CA . LEU A 1 88 ? 1.321 -9.151 -9.381 1.00 96.50 88 LEU A CA 1
ATOM 711 C C . LEU A 1 88 ? 1.284 -9.866 -8.026 1.00 96.50 88 LEU A C 1
ATOM 713 O O . LEU A 1 88 ? 0.668 -9.390 -7.070 1.00 96.50 88 LEU A O 1
ATOM 717 N N . THR A 1 89 ? 1.930 -11.029 -7.952 1.00 96.12 89 THR A N 1
ATOM 718 C CA . THR A 1 89 ? 1.925 -11.893 -6.763 1.00 96.12 89 THR A CA 1
ATOM 719 C C . THR A 1 89 ? 2.940 -11.447 -5.708 1.00 96.12 89 THR A C 1
ATOM 721 O O . THR A 1 89 ? 3.871 -10.679 -5.967 1.00 96.12 89 THR A O 1
ATOM 724 N N . CYS A 1 90 ? 2.833 -11.988 -4.495 1.00 92.81 90 CYS A N 1
ATOM 725 C CA . CYS A 1 90 ? 3.863 -11.833 -3.469 1.00 92.81 90 CYS A CA 1
ATOM 726 C C . CYS A 1 90 ? 5.227 -12.391 -3.929 1.00 92.81 90 CYS A C 1
ATOM 728 O O . CYS A 1 90 ? 6.275 -11.858 -3.546 1.00 92.81 90 CYS A O 1
ATOM 730 N N . ALA A 1 91 ? 5.236 -13.442 -4.755 1.00 92.00 91 ALA A N 1
ATOM 731 C CA . ALA A 1 91 ? 6.465 -14.004 -5.315 1.00 92.00 91 ALA A CA 1
ATOM 732 C C . ALA A 1 91 ? 7.119 -13.025 -6.304 1.00 92.00 91 ALA A C 1
ATOM 734 O O . ALA A 1 91 ? 8.299 -12.713 -6.144 1.00 92.00 91 ALA A O 1
ATOM 735 N N . ASP A 1 92 ? 6.333 -12.444 -7.214 1.00 92.50 92 ASP A N 1
ATOM 736 C CA . ASP A 1 92 ? 6.794 -11.417 -8.158 1.00 92.50 92 ASP A CA 1
ATOM 737 C C . ASP A 1 92 ? 7.362 -10.192 -7.429 1.00 92.50 92 ASP A C 1
ATOM 739 O O . ASP A 1 92 ? 8.450 -9.703 -7.747 1.00 92.50 92 ASP A O 1
ATOM 743 N N . LEU A 1 93 ? 6.660 -9.721 -6.387 1.00 89.38 93 LEU A N 1
ATOM 744 C CA . LEU A 1 93 ? 7.155 -8.637 -5.534 1.00 89.38 93 LEU A CA 1
ATOM 745 C C . LEU A 1 93 ? 8.462 -9.002 -4.840 1.00 89.38 93 LEU A C 1
ATOM 747 O O . LEU A 1 93 ? 9.264 -8.112 -4.594 1.00 89.38 93 LEU A O 1
ATOM 751 N N . SER A 1 94 ? 8.678 -10.260 -4.464 1.00 90.31 94 SER A N 1
ATOM 752 C CA . SER A 1 94 ? 9.904 -10.660 -3.759 1.00 90.31 94 SER A CA 1
ATOM 753 C C . SER A 1 94 ? 11.107 -10.740 -4.673 1.00 90.31 94 SER A C 1
ATOM 755 O O . SER A 1 94 ? 12.209 -10.423 -4.236 1.00 90.31 94 SER A O 1
ATOM 757 N N . GLU A 1 95 ? 10.883 -11.169 -5.912 1.00 90.12 95 GLU A N 1
ATOM 758 C CA . GLU A 1 95 ? 11.902 -11.221 -6.953 1.00 90.12 95 GLU A CA 1
ATOM 759 C C . GLU A 1 95 ? 12.394 -9.811 -7.292 1.00 90.12 95 GLU A C 1
ATOM 761 O O . GLU A 1 95 ? 13.597 -9.560 -7.295 1.00 90.12 95 GLU A O 1
ATOM 766 N N . VAL A 1 96 ? 11.464 -8.876 -7.517 1.00 89.19 96 VAL A N 1
ATOM 767 C CA . VAL A 1 96 ? 11.797 -7.539 -8.035 1.00 89.19 96 VAL A CA 1
ATOM 768 C C . VAL A 1 96 ? 11.989 -6.503 -6.921 1.00 89.19 96 VAL A C 1
ATOM 770 O O . VAL A 1 96 ? 12.834 -5.618 -7.026 1.00 89.19 96 VAL A O 1
ATOM 773 N N . LEU A 1 97 ? 11.219 -6.597 -5.833 1.00 88.69 97 LEU A N 1
ATOM 774 C CA . LEU A 1 97 ? 11.160 -5.620 -4.736 1.00 88.69 97 LEU A CA 1
ATOM 775 C C . LEU A 1 97 ? 11.288 -6.297 -3.355 1.00 88.69 97 LEU A C 1
ATOM 777 O O . LEU A 1 97 ? 10.358 -6.213 -2.532 1.00 88.69 97 LEU A O 1
ATOM 781 N N . PRO A 1 98 ? 12.431 -6.946 -3.056 1.00 84.44 98 PRO A N 1
ATOM 782 C CA . PRO A 1 98 ? 12.595 -7.741 -1.846 1.00 84.44 98 PRO A CA 1
ATOM 783 C C . PRO A 1 98 ? 12.293 -6.930 -0.579 1.00 84.44 98 PRO A C 1
ATOM 785 O O . PRO A 1 98 ? 12.748 -5.797 -0.388 1.00 84.44 98 PRO A O 1
ATOM 788 N N . SER A 1 99 ? 11.493 -7.516 0.314 1.00 85.44 99 SER A N 1
ATOM 789 C CA . SER A 1 99 ? 11.070 -6.889 1.567 1.00 85.44 99 SER A CA 1
ATOM 790 C C . SER A 1 99 ? 10.864 -7.923 2.670 1.00 85.44 99 SER A C 1
ATOM 792 O O . SER A 1 99 ? 10.525 -9.073 2.413 1.00 85.44 99 SER A O 1
ATOM 794 N N . VAL A 1 100 ? 11.040 -7.502 3.924 1.00 81.38 100 VAL A N 1
ATOM 795 C CA . VAL A 1 100 ? 10.845 -8.359 5.108 1.00 81.38 100 VAL A CA 1
ATOM 796 C C . VAL A 1 100 ? 9.372 -8.571 5.474 1.00 81.38 100 VAL A C 1
ATOM 798 O O . VAL A 1 100 ? 9.068 -9.408 6.324 1.00 81.38 100 VAL A O 1
ATOM 801 N N . SER A 1 101 ? 8.453 -7.818 4.867 1.00 83.94 101 SER A N 1
ATOM 802 C CA . SER A 1 101 ? 7.007 -7.973 5.044 1.00 83.94 101 SER A CA 1
ATOM 803 C C . SER A 1 101 ? 6.273 -7.840 3.711 1.00 83.94 101 SER A C 1
ATOM 805 O O . SER A 1 101 ? 6.844 -7.360 2.734 1.00 83.94 101 SER A O 1
ATOM 807 N N . TRP A 1 102 ? 5.010 -8.268 3.653 1.00 93.25 102 TRP A N 1
ATOM 808 C CA . TRP A 1 102 ? 4.101 -8.066 2.514 1.00 93.25 102 TRP A CA 1
ATOM 809 C C . TRP A 1 102 ? 3.407 -6.702 2.559 1.00 93.25 102 TRP A C 1
ATOM 811 O O . TRP A 1 102 ? 3.566 -5.952 3.524 1.00 93.25 102 TRP A O 1
ATOM 821 N N . ILE A 1 103 ? 2.709 -6.334 1.483 1.00 96.75 103 ILE A N 1
ATOM 822 C CA . ILE A 1 103 ? 1.803 -5.184 1.509 1.00 96.75 103 ILE A CA 1
ATOM 823 C C . ILE A 1 103 ? 0.613 -5.623 2.355 1.00 96.75 103 ILE A C 1
ATOM 825 O O . ILE A 1 103 ? -0.002 -6.643 2.054 1.00 96.75 103 ILE A O 1
ATOM 829 N N . LYS A 1 104 ? 0.336 -4.906 3.447 1.00 98.00 104 LYS A N 1
ATOM 830 C CA . LYS A 1 104 ? -0.716 -5.296 4.392 1.00 98.00 104 LYS A CA 1
ATOM 831 C C . LYS A 1 104 ? -1.803 -4.251 4.450 1.00 98.00 104 LYS A C 1
ATOM 833 O O . LYS A 1 104 ? -1.527 -3.058 4.622 1.00 98.00 104 LYS A O 1
ATOM 838 N N . THR A 1 105 ? -3.037 -4.716 4.348 1.00 98.25 105 THR A N 1
ATOM 839 C CA . THR A 1 105 ? -4.186 -3.854 4.117 1.00 98.25 105 THR A CA 1
ATOM 840 C C . THR A 1 105 ? -5.326 -4.146 5.081 1.00 98.25 105 THR A C 1
ATOM 842 O O . THR A 1 105 ? -5.416 -5.207 5.703 1.00 98.25 105 THR A O 1
ATOM 845 N N . VAL A 1 106 ? -6.212 -3.164 5.228 1.00 98.06 106 VAL A N 1
ATOM 846 C CA . VAL A 1 106 ? -7.499 -3.297 5.915 1.00 98.06 106 VAL A CA 1
ATOM 847 C C . VAL A 1 106 ? -8.582 -2.752 4.993 1.00 98.06 106 VAL A C 1
ATOM 849 O O . VAL A 1 106 ? -8.442 -1.640 4.491 1.00 98.06 106 VAL A O 1
ATOM 852 N N . CYS A 1 107 ? -9.670 -3.498 4.805 1.00 97.94 107 CYS A N 1
ATOM 853 C CA . CYS A 1 107 ? -10.832 -3.017 4.056 1.00 97.94 107 CYS A CA 1
ATOM 854 C C . CYS A 1 107 ? -11.483 -1.824 4.783 1.00 97.94 107 CYS A C 1
ATOM 856 O O . CYS A 1 107 ? -11.860 -1.922 5.956 1.00 97.94 107 CYS A O 1
ATOM 858 N N . GLU A 1 108 ? -11.586 -0.692 4.086 1.00 97.31 108 GLU A N 1
ATOM 859 C CA . GLU A 1 108 ? -12.371 0.475 4.496 1.00 97.31 108 GLU A CA 1
ATOM 860 C C . GLU A 1 108 ? -13.797 0.389 3.941 1.00 97.31 108 GLU A C 1
ATOM 862 O O . GLU A 1 108 ? -14.750 0.648 4.679 1.00 97.31 108 GLU A O 1
ATOM 867 N N . ASN A 1 109 ? -13.927 0.008 2.670 1.00 95.81 109 ASN A N 1
ATOM 868 C CA . ASN A 1 109 ? -15.169 -0.326 1.972 1.00 95.81 109 ASN A CA 1
ATOM 869 C C . ASN A 1 109 ? -14.843 -1.166 0.718 1.00 95.81 109 ASN A C 1
ATOM 871 O O . ASN A 1 109 ? -13.678 -1.497 0.493 1.00 95.81 109 ASN A O 1
ATOM 875 N N . ASP A 1 110 ? -15.854 -1.484 -0.091 1.00 93.12 110 ASP A N 1
ATOM 876 C CA . ASP A 1 110 ? -15.745 -2.391 -1.245 1.00 93.12 110 ASP A CA 1
ATOM 877 C C . ASP A 1 110 ? -14.742 -1.934 -2.322 1.00 93.12 110 ASP A C 1
ATOM 879 O O . ASP A 1 110 ? -14.267 -2.749 -3.106 1.00 93.12 110 ASP A O 1
ATOM 883 N N . GLN A 1 111 ? -14.379 -0.647 -2.350 1.00 95.00 111 GLN A N 1
ATOM 884 C CA . GLN A 1 111 ? -13.453 -0.064 -3.332 1.00 95.00 111 GLN A CA 1
ATOM 885 C C . GLN A 1 111 ? -12.295 0.695 -2.670 1.00 95.00 111 GLN A C 1
ATOM 887 O O . GLN A 1 111 ? -11.664 1.567 -3.270 1.00 95.00 111 GLN A O 1
ATOM 892 N N . SER A 1 112 ? -12.035 0.434 -1.387 1.00 97.00 112 SER A N 1
ATOM 893 C CA . SER A 1 112 ? -11.032 1.177 -0.630 1.00 97.00 112 SER A CA 1
ATOM 894 C C . SER A 1 112 ? -10.381 0.306 0.428 1.00 97.00 112 SER A C 1
ATOM 896 O O . SER A 1 112 ? -11.035 -0.183 1.354 1.00 97.00 112 SER A O 1
ATOM 898 N N . TYR A 1 113 ? -9.062 0.168 0.326 1.00 98.44 113 TYR A N 1
ATOM 899 C CA . TYR A 1 113 ? -8.249 -0.633 1.230 1.00 98.44 113 TYR A CA 1
ATOM 900 C C . TYR A 1 113 ? -7.080 0.197 1.745 1.00 98.44 113 TYR A C 1
ATOM 902 O O . TYR A 1 113 ? -6.281 0.739 0.984 1.00 98.44 113 TYR A O 1
ATOM 910 N N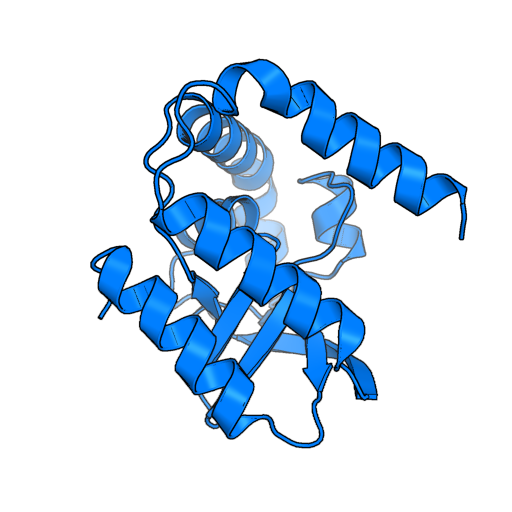 . LEU A 1 114 ? -6.969 0.303 3.066 1.00 98.25 114 LEU A N 1
ATOM 911 C CA . LEU A 1 114 ? -5.937 1.102 3.716 1.00 98.25 114 LEU A CA 1
ATOM 912 C C . LEU A 1 114 ? -4.683 0.258 3.920 1.00 98.25 114 LEU A C 1
ATOM 914 O O . LEU A 1 114 ? -4.683 -0.680 4.719 1.00 98.25 114 LEU A O 1
ATOM 918 N N . THR A 1 115 ? -3.614 0.623 3.223 1.00 97.81 115 THR A N 1
ATOM 919 C CA . THR A 1 115 ? -2.294 -0.000 3.306 1.00 97.81 115 THR A CA 1
ATOM 920 C C . THR A 1 115 ? -1.539 0.573 4.493 1.00 97.81 115 THR A C 1
ATOM 922 O O . THR A 1 115 ? -1.074 1.710 4.461 1.00 97.81 115 THR A O 1
ATOM 925 N N . TYR A 1 116 ? -1.432 -0.203 5.570 1.00 95.38 116 TYR A N 1
ATOM 926 C CA . TYR A 1 116 ? -0.760 0.243 6.793 1.00 95.38 116 TYR A CA 1
ATOM 927 C C . TYR A 1 116 ? 0.695 -0.236 6.891 1.00 95.38 116 TYR A C 1
ATOM 929 O O . TYR A 1 116 ? 1.458 0.295 7.693 1.00 95.38 116 TYR A O 1
ATOM 937 N N . GLU A 1 117 ? 1.094 -1.194 6.052 1.00 94.44 117 GLU A N 1
ATOM 938 C CA . GLU A 1 117 ? 2.480 -1.609 5.844 1.00 94.44 117 GLU A CA 1
ATOM 939 C C . GLU A 1 117 ? 2.751 -1.844 4.358 1.00 94.44 117 GLU A C 1
ATOM 941 O O . GLU A 1 117 ? 1.892 -2.331 3.626 1.00 94.44 117 GLU A O 1
ATOM 946 N N . GLY A 1 118 ? 3.974 -1.540 3.921 1.00 93.44 118 GLY A N 1
ATOM 947 C CA . GLY A 1 118 ? 4.363 -1.650 2.515 1.00 93.44 118 GLY A CA 1
ATOM 948 C C . GLY A 1 118 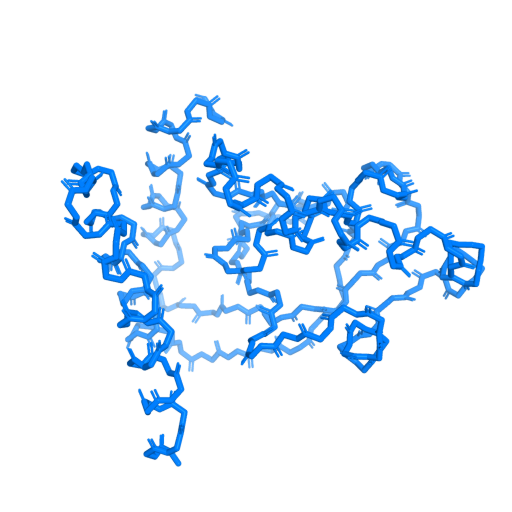? 4.128 -0.382 1.687 1.00 93.44 118 GLY A C 1
ATOM 949 O O . GLY A 1 118 ? 4.225 -0.461 0.467 1.00 93.44 118 GLY A O 1
ATOM 950 N N . ASN A 1 119 ? 3.892 0.780 2.318 1.00 92.75 119 ASN A N 1
ATOM 951 C CA . ASN A 1 119 ? 3.641 2.062 1.633 1.00 92.75 119 ASN A CA 1
ATOM 952 C C . ASN A 1 119 ? 4.713 2.425 0.586 1.00 92.75 119 ASN A C 1
ATOM 954 O O . ASN A 1 119 ? 4.366 2.911 -0.481 1.00 92.75 119 ASN A O 1
ATOM 958 N N . GLY A 1 120 ? 5.995 2.129 0.839 1.00 92.88 120 GLY A N 1
ATOM 959 C CA . GLY A 1 120 ? 7.073 2.348 -0.140 1.00 92.88 120 GLY A CA 1
ATOM 960 C C . GLY A 1 120 ? 6.954 1.492 -1.407 1.00 92.88 120 GLY A C 1
ATOM 961 O O . GLY A 1 120 ? 7.242 1.969 -2.499 1.00 92.88 120 GLY A O 1
ATOM 962 N N . ARG A 1 121 ? 6.489 0.239 -1.289 1.00 94.69 121 ARG A N 1
ATOM 963 C CA . ARG A 1 121 ? 6.192 -0.588 -2.473 1.00 94.69 121 ARG A CA 1
ATOM 964 C C . ARG A 1 121 ? 4.935 -0.105 -3.176 1.00 94.69 121 ARG A C 1
ATOM 966 O O . ARG A 1 121 ? 4.947 -0.019 -4.391 1.00 94.69 121 ARG A O 1
ATOM 973 N N . LEU A 1 122 ? 3.890 0.249 -2.427 1.00 96.25 122 LEU A N 1
ATOM 974 C CA . LEU A 1 122 ? 2.668 0.801 -3.012 1.00 96.25 122 LEU A CA 1
ATOM 975 C C . LEU A 1 122 ? 2.952 2.078 -3.817 1.00 96.25 122 LEU A C 1
ATOM 977 O O . LEU A 1 122 ? 2.457 2.224 -4.928 1.00 96.25 122 LEU A O 1
ATOM 981 N N . ALA A 1 123 ? 3.785 2.974 -3.286 1.00 95.69 123 ALA A N 1
ATOM 982 C CA . ALA A 1 123 ? 4.198 4.178 -3.997 1.00 95.69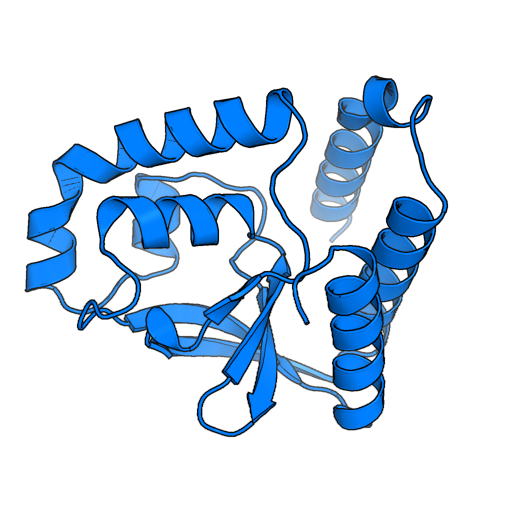 123 ALA A CA 1
ATOM 983 C C . ALA A 1 123 ? 4.958 3.850 -5.289 1.00 95.69 123 ALA A C 1
ATOM 985 O O . ALA A 1 123 ? 4.618 4.392 -6.334 1.00 95.69 123 ALA A O 1
ATOM 986 N N . ALA A 1 124 ? 5.916 2.917 -5.244 1.00 96.06 124 ALA A N 1
ATOM 987 C CA . ALA A 1 124 ? 6.637 2.484 -6.441 1.00 96.06 124 ALA A CA 1
ATOM 988 C C . ALA A 1 124 ? 5.714 1.828 -7.487 1.00 96.06 124 ALA A C 1
ATOM 990 O O . ALA A 1 124 ? 5.854 2.088 -8.679 1.00 96.06 124 ALA A O 1
ATOM 991 N N . LEU A 1 125 ? 4.742 1.019 -7.048 1.00 97.06 125 LEU A N 1
ATOM 992 C CA . LEU A 1 125 ? 3.728 0.426 -7.923 1.00 97.06 125 LEU A CA 1
ATOM 993 C C . LEU A 1 125 ? 2.895 1.513 -8.614 1.00 97.06 125 LEU A C 1
ATOM 995 O O . LEU A 1 125 ? 2.743 1.490 -9.832 1.00 97.06 125 LEU A O 1
ATOM 999 N N . HIS A 1 126 ? 2.394 2.492 -7.859 1.00 97.00 126 HIS A N 1
ATOM 1000 C CA . HIS A 1 126 ? 1.636 3.602 -8.434 1.00 97.00 126 HIS A CA 1
ATOM 1001 C C . HIS A 1 126 ? 2.455 4.455 -9.402 1.00 97.00 126 HIS A C 1
ATOM 1003 O O . HIS A 1 126 ? 1.905 4.887 -10.409 1.00 97.00 126 HIS A O 1
ATOM 1009 N N . GLU A 1 127 ? 3.736 4.684 -9.117 1.00 96.88 127 GLU A N 1
ATOM 1010 C CA . GLU A 1 127 ? 4.630 5.453 -9.987 1.00 96.88 127 GLU A CA 1
ATOM 1011 C C . GLU A 1 127 ? 4.878 4.740 -11.326 1.00 96.88 127 GLU A C 1
ATOM 1013 O O . GLU A 1 127 ? 4.824 5.356 -12.385 1.00 96.88 127 GLU A O 1
ATOM 1018 N N . VAL A 1 128 ? 5.123 3.425 -11.303 1.00 97.44 128 VAL A N 1
ATOM 1019 C CA . VAL A 1 128 ? 5.473 2.662 -12.514 1.00 97.44 128 VAL A CA 1
ATOM 1020 C C . VAL A 1 128 ? 4.249 2.305 -13.355 1.00 97.44 128 VAL A C 1
ATOM 1022 O O . VAL A 1 128 ? 4.295 2.377 -14.587 1.00 97.44 128 VAL A O 1
ATOM 1025 N N . PHE A 1 129 ? 3.156 1.893 -12.715 1.00 97.25 129 PHE A N 1
ATOM 1026 C CA . PHE A 1 129 ? 1.976 1.391 -13.418 1.00 97.25 129 PHE A CA 1
ATOM 1027 C C . PHE A 1 129 ? 0.901 2.459 -13.615 1.00 97.25 129 PHE A C 1
ATOM 1029 O O . PHE A 1 129 ? 0.192 2.422 -14.618 1.00 97.25 129 PHE A O 1
ATOM 1036 N N . GLY A 1 130 ? 0.819 3.440 -12.717 1.00 95.88 130 GLY A N 1
ATOM 1037 C CA . GLY A 1 130 ? -0.318 4.350 -12.611 1.00 95.88 130 GLY A CA 1
ATOM 1038 C C . GLY A 1 130 ? -1.411 3.794 -11.694 1.00 95.88 130 GLY A C 1
ATOM 1039 O O . GLY A 1 130 ? -1.483 2.598 -11.416 1.00 95.88 130 GLY A O 1
ATOM 1040 N N . ARG A 1 131 ? -2.275 4.677 -11.182 1.00 92.50 131 ARG A N 1
ATOM 1041 C CA . ARG A 1 131 ? -3.383 4.294 -10.283 1.00 92.50 131 ARG A CA 1
ATOM 1042 C C . ARG A 1 131 ? -4.543 3.616 -11.004 1.00 92.50 131 ARG A C 1
ATOM 1044 O O . ARG A 1 131 ? -5.183 2.754 -10.421 1.00 92.50 131 ARG A O 1
ATOM 1051 N N . GLU A 1 132 ? -4.756 3.992 -12.259 1.00 92.56 132 GLU A N 1
ATOM 1052 C CA . GLU A 1 132 ? -5.827 3.482 -13.122 1.00 92.56 132 GLU A CA 1
ATOM 1053 C C . GLU A 1 132 ? -5.378 2.268 -13.950 1.00 92.56 132 GLU A C 1
ATOM 1055 O O . GLU A 1 132 ? -6.031 1.902 -14.923 1.00 92.56 132 GLU A O 1
ATOM 1060 N N . ALA A 1 133 ? -4.226 1.675 -13.619 1.00 93.56 133 ALA A N 1
ATOM 1061 C CA . ALA A 1 133 ? -3.761 0.474 -14.290 1.00 93.56 133 ALA A CA 1
ATOM 1062 C C . ALA A 1 133 ? -4.728 -0.685 -14.029 1.00 93.56 133 ALA A C 1
ATOM 1064 O O . ALA A 1 133 ? -5.121 -0.919 -12.882 1.00 93.56 133 ALA A O 1
ATOM 1065 N N . ASP A 1 134 ? -5.035 -1.441 -15.081 1.00 95.75 134 ASP A N 1
ATOM 1066 C CA . ASP A 1 134 ? -5.717 -2.730 -14.981 1.00 95.75 134 ASP A CA 1
ATOM 1067 C C . ASP A 1 134 ? -4.726 -3.785 -14.467 1.00 95.75 134 ASP A C 1
ATOM 1069 O O . ASP A 1 134 ? -4.145 -4.567 -15.218 1.00 95.75 134 ASP A O 1
ATOM 1073 N N . LEU A 1 135 ? -4.405 -3.677 -13.178 1.00 97.88 135 LEU A N 1
ATOM 1074 C CA . LEU A 1 135 ? -3.424 -4.503 -12.489 1.00 97.88 135 LEU A CA 1
ATOM 1075 C C . LEU A 1 135 ? -3.930 -4.828 -11.089 1.00 97.88 135 LEU A C 1
ATOM 1077 O O . LEU A 1 135 ? -4.160 -3.929 -10.271 1.00 97.88 135 LEU A O 1
ATOM 1081 N N . GLU A 1 136 ? -4.030 -6.114 -10.783 1.00 98.31 136 GLU A N 1
ATOM 1082 C CA . GLU A 1 136 ? -4.305 -6.588 -9.434 1.00 98.31 136 GLU A CA 1
ATOM 1083 C C . GLU A 1 136 ? -3.012 -6.938 -8.694 1.00 98.31 136 GLU A C 1
ATOM 1085 O O . GLU A 1 136 ? -2.072 -7.497 -9.256 1.00 98.31 136 GLU A O 1
ATOM 1090 N N . VAL A 1 137 ? -2.955 -6.628 -7.402 1.00 98.06 137 VAL A N 1
ATOM 1091 C CA . VAL A 1 137 ? -1.788 -6.885 -6.554 1.00 98.06 137 VAL A CA 1
ATOM 1092 C C . VAL A 1 137 ? -2.196 -7.803 -5.415 1.00 98.06 137 VAL A C 1
ATOM 1094 O O . VAL A 1 137 ? -3.169 -7.532 -4.708 1.00 98.06 137 VAL A O 1
ATOM 1097 N N . GLU A 1 138 ? -1.442 -8.880 -5.219 1.00 98.19 138 GLU A N 1
ATOM 1098 C CA . GLU A 1 138 ? -1.623 -9.771 -4.080 1.00 98.19 138 GLU A CA 1
ATOM 1099 C C . GLU A 1 138 ? -1.144 -9.086 -2.793 1.00 98.19 138 GLU A C 1
ATOM 1101 O O . GLU A 1 138 ? -0.005 -8.620 -2.684 1.00 98.19 138 GLU A O 1
ATOM 1106 N N . VAL A 1 139 ? -2.021 -9.020 -1.792 1.00 98.12 139 VAL A N 1
ATOM 1107 C CA . VAL A 1 139 ? -1.754 -8.366 -0.508 1.00 98.12 139 VAL A CA 1
ATOM 1108 C C . VAL A 1 139 ? -2.215 -9.225 0.665 1.00 98.12 139 VAL A C 1
ATOM 1110 O O . VAL A 1 139 ? -3.108 -10.060 0.537 1.00 98.12 139 VAL A O 1
ATOM 1113 N N . GLU A 1 140 ? -1.658 -8.976 1.852 1.00 98.12 140 GLU A N 1
ATOM 1114 C CA . GLU A 1 140 ? -2.208 -9.519 3.095 1.00 98.12 140 GLU A CA 1
ATOM 1115 C C . GLU A 1 140 ? -3.377 -8.652 3.586 1.00 98.12 140 GLU A C 1
ATOM 1117 O O . GLU A 1 140 ? -3.173 -7.581 4.168 1.00 98.12 140 GLU A O 1
ATOM 1122 N N . LEU A 1 141 ? -4.607 -9.139 3.431 1.00 98.31 141 LEU A N 1
ATOM 1123 C CA . LEU A 1 141 ? -5.803 -8.499 3.970 1.00 98.31 141 LEU A CA 1
ATOM 1124 C C . LEU A 1 141 ? -6.034 -8.919 5.424 1.00 9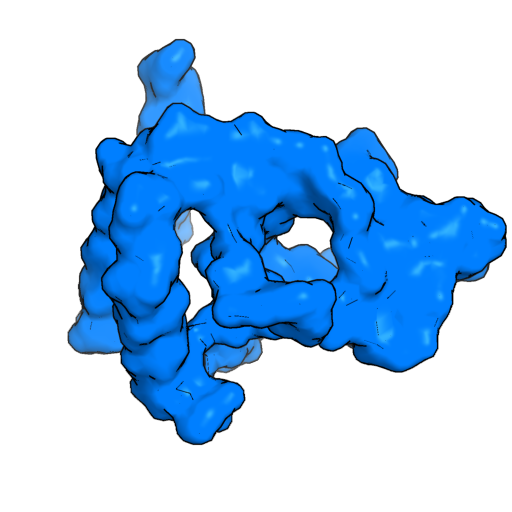8.31 141 LEU A C 1
ATOM 1126 O O . LEU A 1 141 ? -6.190 -10.098 5.741 1.00 98.31 141 LEU A O 1
ATOM 1130 N N . TYR A 1 142 ? -6.071 -7.945 6.333 1.00 98.31 142 TYR A N 1
ATOM 1131 C CA . TYR A 1 142 ? -6.279 -8.182 7.759 1.00 98.31 142 TYR A CA 1
ATOM 1132 C C . TYR A 1 142 ? -7.743 -7.983 8.162 1.00 98.31 142 TYR A C 1
ATOM 1134 O O . TYR A 1 142 ? -8.362 -6.954 7.878 1.00 98.31 142 TYR A O 1
ATOM 1142 N N . HIS A 1 143 ? -8.265 -8.941 8.931 1.00 97.81 143 HIS A N 1
ATOM 1143 C CA . HIS A 1 143 ? -9.641 -8.935 9.427 1.00 97.81 143 HIS A CA 1
ATOM 1144 C C . HIS A 1 143 ? -9.702 -8.749 10.945 1.00 97.81 143 HIS A C 1
ATOM 1146 O O . HIS A 1 143 ? -8.883 -9.287 11.695 1.00 97.81 143 HIS A O 1
ATOM 1152 N N . PHE A 1 144 ? -10.722 -8.032 11.423 1.00 97.44 144 PHE A N 1
ATOM 1153 C CA . PHE A 1 144 ? -10.878 -7.675 12.835 1.00 97.44 144 PHE A CA 1
ATOM 1154 C C . PHE A 1 144 ? -12.319 -7.862 13.303 1.00 97.44 144 PHE A C 1
ATOM 1156 O O . PHE A 1 144 ? -13.260 -7.596 12.564 1.00 97.44 144 PHE A O 1
ATOM 1163 N N . ARG A 1 145 ? -12.511 -8.176 14.593 1.00 96.06 145 ARG A N 1
ATOM 1164 C CA . ARG A 1 145 ? -13.853 -8.134 15.215 1.00 96.06 145 ARG A CA 1
ATOM 1165 C C . ARG A 1 145 ? -14.459 -6.727 15.198 1.00 96.06 145 ARG A C 1
ATOM 1167 O O . ARG A 1 145 ? -15.669 -6.565 15.177 1.00 96.06 145 ARG A O 1
ATOM 1174 N N . ARG A 1 146 ? -13.611 -5.695 15.268 1.00 95.19 146 ARG A N 1
ATOM 1175 C CA . ARG A 1 146 ? -14.010 -4.280 15.326 1.00 95.19 146 ARG A CA 1
ATOM 1176 C C . ARG A 1 146 ? -13.376 -3.485 14.180 1.00 95.19 146 ARG A C 1
ATOM 1178 O O . ARG A 1 146 ? -12.713 -2.481 14.441 1.00 95.19 146 ARG A O 1
ATOM 1185 N N . SER A 1 147 ? -13.576 -3.911 12.929 1.00 95.38 147 SER A N 1
ATOM 1186 C CA . SER A 1 147 ? -12.965 -3.286 11.735 1.00 95.38 147 SER A CA 1
ATOM 1187 C C . SER A 1 147 ? -13.187 -1.774 11.670 1.00 95.38 147 SER A C 1
ATOM 1189 O O . SER A 1 147 ? -12.226 -1.025 11.517 1.00 95.38 147 SER A O 1
ATOM 1191 N N . LYS A 1 148 ? -14.407 -1.295 11.956 1.00 96.44 148 LYS A N 1
ATOM 1192 C CA . LYS A 1 148 ? -14.724 0.148 12.006 1.00 96.44 148 LYS A CA 1
ATOM 1193 C C . LYS A 1 148 ? -13.807 0.938 12.955 1.00 96.44 148 LYS A C 1
ATOM 1195 O O . LYS A 1 148 ? -13.432 2.072 12.667 1.00 96.44 148 LYS A O 1
ATOM 1200 N N . LYS A 1 149 ? -13.400 0.347 14.089 1.00 96.50 149 LYS A N 1
ATOM 1201 C CA . LYS A 1 149 ? -12.478 0.990 15.045 1.00 96.50 149 LYS A CA 1
ATOM 1202 C C . LYS A 1 149 ? -11.067 1.113 14.466 1.00 96.50 149 LYS A C 1
ATOM 1204 O O . LYS A 1 149 ? -10.419 2.126 14.725 1.00 96.50 149 LYS A O 1
ATOM 1209 N N . ILE A 1 150 ? -10.602 0.103 13.731 1.00 96.88 150 ILE A N 1
ATOM 1210 C CA . ILE A 1 150 ? -9.285 0.095 13.081 1.00 96.88 150 ILE A CA 1
ATOM 1211 C C . ILE A 1 150 ? -9.256 1.102 11.936 1.00 96.88 150 ILE A C 1
ATOM 1213 O O . ILE A 1 150 ? -8.413 1.995 11.955 1.00 96.88 150 ILE A O 1
ATOM 1217 N N . VAL A 1 151 ? -10.237 1.048 11.033 1.00 97.31 151 VAL A N 1
ATOM 1218 C CA . VAL A 1 151 ? -10.380 2.000 9.920 1.00 97.31 151 VAL A CA 1
ATOM 1219 C C . VAL A 1 151 ? -10.411 3.440 10.434 1.00 97.31 151 VAL A C 1
ATOM 1221 O O . VAL A 1 151 ? -9.640 4.275 9.977 1.00 97.31 151 VAL A O 1
ATOM 1224 N N . ARG A 1 152 ? -11.194 3.736 11.484 1.00 96.94 152 ARG A N 1
ATOM 1225 C CA . ARG A 1 152 ? -11.215 5.073 12.108 1.00 96.94 152 ARG A CA 1
ATOM 1226 C C . ARG A 1 152 ? -9.836 5.529 12.601 1.00 96.94 152 ARG A C 1
ATOM 1228 O O . ARG A 1 152 ? -9.512 6.709 12.503 1.00 96.94 152 ARG A O 1
ATOM 1235 N N . ARG A 1 153 ? -9.035 4.625 13.173 1.00 95.38 153 ARG A N 1
ATOM 1236 C CA . ARG A 1 153 ? -7.679 4.941 13.656 1.00 95.38 153 ARG A CA 1
ATOM 1237 C C . ARG A 1 153 ? -6.714 5.187 12.500 1.00 95.38 153 ARG A C 1
ATOM 1239 O O . ARG A 1 153 ? -5.955 6.146 12.569 1.00 95.38 153 ARG A O 1
ATOM 1246 N N . LEU A 1 154 ? -6.787 4.378 11.445 1.00 96.12 154 LEU A N 1
ATOM 1247 C CA . LEU A 1 154 ? -6.001 4.576 10.227 1.00 96.12 154 LEU A CA 1
ATOM 1248 C C . LEU A 1 154 ? -6.374 5.890 9.531 1.00 96.12 154 LEU A C 1
ATOM 1250 O O . LEU A 1 154 ? -5.494 6.670 9.191 1.00 96.12 154 LEU A O 1
ATOM 1254 N N . ASN A 1 155 ? -7.661 6.222 9.431 1.00 96.12 155 ASN A N 1
ATOM 1255 C CA . ASN A 1 155 ? -8.093 7.505 8.875 1.00 96.12 155 ASN A CA 1
ATOM 1256 C C . ASN A 1 155 ? -7.687 8.702 9.741 1.00 96.12 155 ASN A C 1
ATOM 1258 O O . ASN A 1 155 ? -7.400 9.771 9.209 1.00 96.12 155 ASN A O 1
ATOM 1262 N N . ARG A 1 156 ? -7.592 8.539 11.068 1.00 93.94 156 ARG A N 1
ATOM 1263 C CA . ARG A 1 156 ? -6.986 9.568 11.927 1.00 93.94 156 ARG A CA 1
ATOM 1264 C C . ARG A 1 156 ? -5.516 9.798 11.564 1.00 93.94 156 ARG A C 1
ATOM 1266 O O . ARG A 1 156 ? -5.113 10.952 11.494 1.00 93.94 156 ARG A O 1
ATOM 1273 N N . LEU A 1 157 ? -4.740 8.737 11.321 1.00 91.94 157 LEU A N 1
ATOM 1274 C CA . LEU A 1 157 ? -3.359 8.870 10.840 1.00 91.94 157 LEU A CA 1
ATOM 1275 C C . LEU A 1 157 ? -3.312 9.566 9.479 1.00 91.94 157 LEU A C 1
ATOM 1277 O O . LEU A 1 157 ? -2.540 10.502 9.315 1.00 91.94 157 LEU A O 1
ATOM 1281 N N . ARG A 1 158 ? -4.185 9.182 8.544 1.00 94.06 158 ARG A N 1
ATOM 1282 C CA . ARG A 1 158 ? -4.262 9.803 7.214 1.00 94.06 158 ARG A CA 1
ATOM 1283 C C . ARG A 1 158 ? -4.509 11.308 7.279 1.00 94.06 158 ARG A C 1
ATOM 1285 O O . ARG A 1 158 ? -3.783 12.052 6.636 1.00 94.06 158 ARG A O 1
ATOM 1292 N N . ARG A 1 159 ? -5.448 11.766 8.117 1.00 93.19 159 ARG A N 1
ATOM 1293 C CA . ARG A 1 159 ? -5.690 13.207 8.346 1.00 93.19 159 ARG A CA 1
ATOM 1294 C C . ARG A 1 159 ? -4.462 13.925 8.904 1.00 93.19 159 ARG A C 1
ATOM 1296 O O . ARG A 1 159 ? -4.118 15.001 8.440 1.00 93.19 159 ARG A O 1
ATOM 1303 N N . LEU A 1 160 ? -3.766 13.322 9.873 1.00 89.31 160 LEU A N 1
ATOM 1304 C CA . LEU A 1 160 ? -2.533 13.896 10.439 1.00 89.31 160 LEU A CA 1
ATOM 1305 C C . LEU A 1 160 ? -1.384 13.988 9.418 1.00 89.31 160 LEU A C 1
ATOM 1307 O O . LEU A 1 160 ? -0.452 14.767 9.621 1.00 89.31 160 LEU A O 1
ATOM 1311 N N . ASN A 1 161 ? -1.463 13.200 8.345 1.00 86.19 161 ASN A N 1
ATOM 1312 C CA . ASN A 1 161 ? -0.531 13.177 7.221 1.00 86.19 161 ASN A CA 1
ATOM 1313 C C . ASN A 1 161 ? -1.066 13.922 5.981 1.00 86.19 161 ASN A C 1
ATOM 1315 O O . ASN A 1 161 ? -0.497 13.774 4.906 1.00 86.19 161 ASN A O 1
ATOM 1319 N N . GLY A 1 162 ? -2.164 14.683 6.095 1.00 89.00 162 GLY A N 1
ATOM 1320 C CA . GLY A 1 162 ? -2.713 15.473 4.983 1.00 89.00 162 GLY A CA 1
ATOM 1321 C C . GLY A 1 162 ? -3.282 14.651 3.819 1.00 89.00 162 GLY A C 1
ATOM 1322 O O . GLY A 1 162 ? -3.361 15.148 2.703 1.00 89.00 162 GLY A O 1
ATOM 1323 N N . LEU A 1 163 ? -3.654 13.388 4.054 1.00 88.75 163 LEU A N 1
ATOM 1324 C CA . LEU A 1 163 ? -4.176 12.474 3.023 1.00 88.75 163 LEU A CA 1
ATOM 1325 C C . LEU A 1 163 ? -5.713 12.422 2.942 1.00 88.75 163 LEU A C 1
ATOM 1327 O O . LEU A 1 163 ? -6.251 11.610 2.181 1.00 88.75 163 LEU A O 1
ATOM 1331 N N . LEU A 1 164 ? -6.404 13.189 3.791 1.00 88.06 164 LEU A N 1
ATOM 1332 C CA . LEU A 1 164 ? -7.862 13.292 3.921 1.00 88.06 164 LEU A CA 1
ATOM 1333 C C . LEU A 1 164 ? -8.254 14.701 4.358 1.00 88.06 164 LEU A C 1
ATOM 1335 O O . LEU A 1 164 ? -7.469 15.277 5.145 1.00 88.06 164 LEU A O 1
#

pLDDT: mean 87.17, std 16.92, range [32.81, 98.44]